Protein AF-A0A0G1WZU4-F1 (afdb_monomer_lite)

Structure (mmCIF, N/CA/C/O backbone):
data_AF-A0A0G1WZU4-F1
#
_entry.id   AF-A0A0G1WZU4-F1
#
loop_
_atom_site.group_PDB
_atom_site.id
_atom_site.type_symbol
_atom_site.label_atom_id
_atom_site.label_alt_id
_atom_site.label_comp_id
_atom_site.label_asym_id
_atom_site.label_entity_id
_atom_site.label_seq_id
_atom_site.pdbx_PDB_ins_code
_atom_site.Cartn_x
_atom_site.Cartn_y
_atom_site.Cartn_z
_atom_site.occupancy
_atom_site.B_iso_or_equiv
_atom_site.auth_seq_id
_atom_site.auth_comp_id
_atom_site.auth_asym_id
_atom_site.auth_atom_id
_atom_site.pdbx_PDB_model_num
ATOM 1 N N . MET A 1 1 ? -4.947 2.294 0.346 1.00 86.38 1 MET A N 1
ATOM 2 C CA . MET A 1 1 ? -4.012 1.571 -0.554 1.00 86.38 1 MET A CA 1
ATOM 3 C C . MET A 1 1 ? -4.482 0.132 -0.753 1.00 86.38 1 MET A C 1
ATOM 5 O O . MET A 1 1 ? -5.038 -0.427 0.179 1.00 86.38 1 MET A O 1
ATOM 9 N N . ILE A 1 2 ? -4.240 -0.474 -1.922 1.00 91.25 2 ILE A N 1
ATOM 10 C CA . ILE A 1 2 ? -4.386 -1.924 -2.149 1.00 91.25 2 ILE A CA 1
ATOM 11 C C . ILE A 1 2 ? -3.132 -2.430 -2.859 1.00 91.25 2 ILE A C 1
ATOM 13 O O . ILE A 1 2 ? -2.641 -1.753 -3.763 1.00 91.25 2 ILE A O 1
ATOM 17 N N . TYR A 1 3 ? -2.611 -3.581 -2.448 1.00 89.69 3 TYR A N 1
ATOM 18 C CA . TYR A 1 3 ? -1.462 -4.227 -3.079 1.00 89.69 3 TYR A CA 1
ATOM 19 C C . TYR A 1 3 ? -1.570 -5.748 -2.987 1.00 89.69 3 TYR A C 1
ATOM 21 O O . TYR A 1 3 ? -2.220 -6.274 -2.087 1.00 89.69 3 TYR A O 1
ATOM 29 N N . GLU A 1 4 ? -0.922 -6.453 -3.911 1.00 90.88 4 GLU A N 1
ATOM 30 C CA . GLU A 1 4 ? -0.799 -7.909 -3.848 1.00 90.88 4 GLU A CA 1
ATOM 31 C C . GLU A 1 4 ? 0.220 -8.287 -2.761 1.00 90.88 4 GLU A C 1
ATOM 33 O O . GLU A 1 4 ? 1.379 -7.853 -2.784 1.00 90.88 4 GLU A O 1
ATOM 38 N N . SER A 1 5 ? -0.230 -9.029 -1.753 1.00 87.50 5 SER A N 1
ATOM 39 C CA . SER A 1 5 ? 0.595 -9.479 -0.630 1.00 87.50 5 SER A CA 1
ATOM 40 C C . SER A 1 5 ? 1.131 -10.892 -0.842 1.00 87.50 5 SER A C 1
ATOM 42 O O . SER A 1 5 ? 2.239 -11.192 -0.396 1.00 87.50 5 SER A O 1
ATOM 44 N N . LYS A 1 6 ? 0.379 -11.737 -1.556 1.00 88.31 6 LYS A N 1
ATOM 45 C CA . LYS A 1 6 ? 0.769 -13.072 -2.038 1.00 88.31 6 LYS A CA 1
ATOM 46 C C . LYS A 1 6 ? 0.113 -13.312 -3.404 1.00 88.31 6 LYS A C 1
ATOM 48 O O . LYS A 1 6 ? -0.850 -12.614 -3.706 1.00 88.31 6 LYS A O 1
ATOM 53 N N . PRO A 1 7 ? 0.564 -14.291 -4.208 1.00 91.44 7 PRO A N 1
ATOM 54 C CA . PRO A 1 7 ? -0.072 -14.588 -5.489 1.00 91.44 7 PRO A CA 1
ATOM 55 C C . PRO A 1 7 ? -1.588 -14.770 -5.338 1.00 91.44 7 PRO A C 1
ATOM 57 O O . PRO A 1 7 ? -2.028 -15.633 -4.577 1.00 91.44 7 PRO A O 1
ATOM 60 N N . ARG A 1 8 ? -2.370 -13.949 -6.051 1.00 90.19 8 ARG A N 1
ATOM 61 C CA . ARG A 1 8 ? -3.848 -13.914 -5.999 1.00 90.19 8 ARG A CA 1
ATOM 62 C C . ARG A 1 8 ? -4.445 -13.530 -4.638 1.00 90.19 8 ARG A C 1
ATOM 64 O O . ARG A 1 8 ? -5.621 -13.786 -4.395 1.00 90.19 8 ARG A O 1
ATOM 71 N N . LEU A 1 9 ? -3.663 -12.911 -3.756 1.00 93.75 9 LEU A N 1
ATOM 72 C CA . LEU A 1 9 ? -4.126 -12.374 -2.480 1.00 93.75 9 LEU A CA 1
ATOM 73 C C . LEU A 1 9 ? -3.703 -10.914 -2.346 1.00 93.75 9 LEU A C 1
ATOM 75 O O . LEU A 1 9 ? -2.526 -10.558 -2.418 1.00 93.75 9 LEU A O 1
ATOM 79 N N . TYR A 1 10 ? -4.685 -10.069 -2.087 1.00 94.44 10 TYR A N 1
ATOM 80 C CA . TYR A 1 10 ? -4.532 -8.636 -1.963 1.00 94.44 10 TYR A CA 1
ATOM 81 C C . TYR A 1 10 ? -4.784 -8.200 -0.531 1.00 94.44 10 TYR A C 1
ATOM 83 O O . TYR A 1 10 ? -5.685 -8.693 0.146 1.00 94.44 10 TYR A O 1
ATOM 91 N N . THR A 1 11 ? -4.013 -7.213 -0.099 1.00 93.88 11 THR A N 1
ATOM 92 C CA . THR A 1 11 ? -4.202 -6.517 1.166 1.00 93.88 11 THR A CA 1
ATOM 93 C C . THR A 1 11 ? -4.585 -5.072 0.867 1.00 93.88 11 THR A C 1
ATOM 95 O O . THR A 1 11 ? -3.903 -4.362 0.125 1.00 93.88 11 THR A O 1
ATOM 98 N N . ALA A 1 12 ? -5.694 -4.632 1.449 1.00 93.31 12 ALA A N 1
ATOM 99 C CA . ALA A 1 12 ? -6.166 -3.263 1.444 1.00 93.31 12 ALA A CA 1
ATOM 100 C C . ALA A 1 12 ? -5.973 -2.637 2.817 1.00 93.31 12 ALA A C 1
ATOM 102 O O . ALA A 1 12 ? -6.269 -3.248 3.840 1.00 93.31 12 ALA A O 1
ATOM 103 N N . VAL A 1 13 ? -5.491 -1.402 2.812 1.00 91.44 13 VAL A N 1
ATOM 104 C CA . VAL A 1 13 ? -5.103 -0.659 4.006 1.00 91.44 13 VAL A CA 1
ATOM 105 C C . VAL A 1 13 ? -5.657 0.764 3.917 1.00 91.44 13 VAL A C 1
ATOM 107 O O . VAL A 1 13 ? -5.455 1.426 2.893 1.00 91.44 13 VAL A O 1
ATOM 110 N N . CYS A 1 14 ? -6.340 1.231 4.962 1.00 90.44 14 CYS A N 1
ATOM 111 C CA . CYS A 1 14 ? -6.698 2.636 5.184 1.00 90.44 14 CYS A CA 1
ATOM 112 C C . CYS A 1 14 ? -5.768 3.181 6.268 1.00 90.44 14 CYS A C 1
ATOM 114 O O . CYS A 1 14 ? -5.899 2.767 7.417 1.00 90.44 14 CYS A O 1
ATOM 116 N N . LEU A 1 15 ? -4.820 4.040 5.886 1.00 82.88 15 LEU A N 1
ATOM 117 C CA . LEU A 1 15 ? -3.721 4.471 6.757 1.00 82.88 15 LEU A CA 1
ATOM 118 C C . LEU A 1 15 ? -4.226 5.295 7.939 1.00 82.88 15 LEU A C 1
ATOM 120 O O . LEU A 1 15 ? -3.813 5.078 9.064 1.00 82.88 15 LEU A O 1
ATOM 124 N N . GLU A 1 16 ? -5.181 6.164 7.661 1.00 83.12 16 GLU A N 1
ATOM 125 C CA . GLU A 1 16 ? -5.739 7.162 8.561 1.00 83.12 16 GLU A CA 1
ATOM 126 C C . GLU A 1 16 ? -6.576 6.518 9.677 1.00 83.12 16 GLU A C 1
ATOM 128 O O . GLU A 1 16 ? -6.581 6.964 10.818 1.00 83.12 16 GLU A O 1
ATOM 133 N N . LEU A 1 17 ? -7.260 5.419 9.349 1.00 89.06 17 LEU A N 1
ATOM 134 C CA . LEU A 1 17 ? -8.190 4.738 10.252 1.00 89.06 17 LEU A CA 1
ATOM 135 C C . LEU A 1 17 ? -7.633 3.422 10.811 1.00 89.06 17 LEU A C 1
ATOM 137 O O . LEU A 1 17 ? -8.385 2.642 11.390 1.00 89.06 17 LEU A O 1
ATOM 141 N N . GLY A 1 18 ? -6.361 3.097 10.561 1.00 87.62 18 GLY A N 1
ATOM 142 C CA . GLY A 1 18 ? -5.782 1.829 11.016 1.00 87.62 18 GLY A CA 1
ATOM 143 C C . GLY A 1 18 ? -6.421 0.568 10.402 1.00 87.62 18 GLY A C 1
ATOM 144 O O . GLY A 1 18 ? -6.201 -0.542 10.889 1.00 87.62 18 GLY A O 1
ATOM 145 N N . LEU A 1 19 ? -7.239 0.691 9.347 1.00 91.25 19 LEU A N 1
ATOM 146 C CA . LEU A 1 19 ? -8.064 -0.417 8.851 1.00 91.25 19 LEU A CA 1
ATOM 147 C C . LEU A 1 19 ? -7.304 -1.290 7.860 1.00 91.25 19 LEU A C 1
ATOM 149 O O . LEU A 1 19 ? -6.709 -0.795 6.902 1.00 91.25 19 LEU A O 1
ATOM 153 N N . VAL A 1 20 ? -7.425 -2.609 8.022 1.00 92.00 20 VAL A N 1
ATOM 154 C CA . VAL A 1 20 ? -6.836 -3.594 7.109 1.00 92.00 20 VAL A CA 1
ATOM 155 C C . VAL A 1 20 ? -7.857 -4.653 6.716 1.00 92.00 20 VAL A C 1
ATOM 157 O O . VAL A 1 20 ? -8.611 -5.158 7.548 1.00 92.00 20 VAL A O 1
ATOM 160 N N . ARG A 1 21 ? -7.866 -5.021 5.434 1.00 93.56 21 ARG A N 1
ATOM 161 C CA . ARG A 1 21 ? -8.627 -6.157 4.906 1.00 93.56 21 ARG A CA 1
ATOM 162 C C . ARG A 1 21 ? -7.823 -6.922 3.874 1.00 93.56 21 ARG A C 1
ATOM 164 O O . ARG A 1 21 ? -7.029 -6.341 3.146 1.00 93.56 21 ARG A O 1
ATOM 171 N N . GLU A 1 22 ? -8.095 -8.213 3.773 1.00 94.00 22 GLU A N 1
ATOM 172 C CA . GLU A 1 22 ? -7.521 -9.083 2.751 1.00 94.00 22 GLU A CA 1
ATOM 173 C C . GLU A 1 22 ? -8.625 -9.672 1.872 1.00 94.00 22 GLU A C 1
ATOM 175 O O . GLU A 1 22 ? -9.787 -9.768 2.286 1.00 94.00 22 GLU A O 1
ATOM 180 N N . GLY A 1 23 ? -8.274 -10.020 0.639 1.00 94.50 23 GLY A N 1
ATOM 181 C CA . GLY A 1 23 ? -9.190 -10.625 -0.318 1.00 94.50 23 GLY A CA 1
ATOM 182 C C . GLY A 1 23 ? -8.486 -11.048 -1.599 1.00 94.50 23 GLY A C 1
ATOM 183 O O . GLY A 1 23 ? -7.371 -10.628 -1.876 1.00 94.50 23 GLY A O 1
ATOM 184 N N . ASP A 1 24 ? -9.150 -11.882 -2.377 1.00 96.12 24 ASP A N 1
ATOM 185 C CA . ASP A 1 24 ? -8.696 -12.418 -3.664 1.00 96.12 24 ASP A CA 1
ATOM 186 C C . ASP A 1 24 ? -9.048 -11.515 -4.858 1.00 96.12 24 ASP A C 1
ATOM 188 O O . ASP A 1 24 ? -8.391 -11.551 -5.895 1.00 96.12 24 ASP A O 1
ATOM 192 N N . ASP A 1 25 ? -10.064 -10.669 -4.698 1.00 95.25 25 ASP A N 1
ATOM 193 C CA . ASP A 1 25 ? -10.543 -9.732 -5.711 1.00 95.25 25 ASP A CA 1
ATOM 194 C C . ASP A 1 25 ? -10.232 -8.279 -5.295 1.00 95.25 25 ASP A C 1
ATOM 196 O O . ASP A 1 25 ? -10.862 -7.750 -4.368 1.00 95.25 25 ASP A O 1
ATOM 200 N N . PRO A 1 26 ? -9.294 -7.591 -5.973 1.00 93.38 26 PRO A N 1
ATOM 201 C CA . PRO A 1 26 ? -8.871 -6.247 -5.591 1.00 93.38 26 PRO A CA 1
ATOM 202 C C . PRO A 1 26 ? -9.969 -5.191 -5.794 1.00 93.38 26 PRO A C 1
ATOM 204 O O . PRO A 1 26 ? -9.996 -4.194 -5.066 1.00 93.38 26 PRO A O 1
ATOM 207 N N . LEU A 1 27 ? -10.898 -5.394 -6.737 1.00 94.00 27 LEU A N 1
ATOM 208 C CA . LEU A 1 27 ? -12.002 -4.463 -6.989 1.00 94.00 27 LEU A CA 1
ATOM 209 C C . LEU A 1 27 ? -13.048 -4.560 -5.878 1.00 94.00 27 LEU A C 1
ATOM 211 O O . LEU A 1 27 ? -13.438 -3.542 -5.297 1.00 94.00 27 LEU A O 1
ATOM 215 N N . LYS A 1 28 ? -13.442 -5.784 -5.508 1.00 95.81 28 LYS A N 1
ATOM 216 C CA . LYS A 1 28 ? -14.329 -6.002 -4.354 1.00 95.81 28 LYS A CA 1
ATOM 217 C C . LYS A 1 28 ? -13.674 -5.542 -3.062 1.00 95.81 28 LYS A C 1
ATOM 219 O O . LYS A 1 28 ? -14.339 -4.944 -2.215 1.00 95.81 28 LYS A O 1
ATOM 224 N N . LEU A 1 29 ? -12.376 -5.789 -2.906 1.00 95.06 29 LEU A N 1
ATOM 225 C CA . LEU A 1 29 ? -11.633 -5.382 -1.723 1.00 95.06 29 LEU A CA 1
ATOM 226 C C . LEU A 1 29 ? -11.607 -3.854 -1.568 1.00 95.06 29 LEU A C 1
ATOM 228 O O . LEU A 1 29 ? -11.762 -3.358 -0.451 1.00 95.06 29 LEU A O 1
ATOM 232 N N . ARG A 1 30 ? -11.524 -3.107 -2.679 1.00 94.06 30 ARG A N 1
ATOM 233 C CA . ARG A 1 30 ? -11.655 -1.643 -2.686 1.00 94.06 30 ARG A CA 1
ATOM 234 C C . ARG A 1 30 ? -13.006 -1.176 -2.164 1.00 94.06 30 ARG A C 1
ATOM 236 O O . ARG A 1 30 ? -13.053 -0.352 -1.256 1.00 94.06 30 ARG A O 1
ATOM 243 N N . ALA A 1 31 ? -14.096 -1.725 -2.693 1.00 94.69 31 ALA A N 1
ATOM 244 C CA . ALA A 1 31 ? -15.436 -1.371 -2.231 1.00 94.69 31 ALA A CA 1
ATOM 245 C C . ALA A 1 31 ? -15.623 -1.704 -0.739 1.00 94.69 31 ALA A C 1
ATOM 247 O O . ALA A 1 31 ? -16.174 -0.904 0.020 1.00 94.69 31 ALA A O 1
ATOM 248 N N . ARG A 1 32 ? -15.106 -2.857 -0.296 1.00 95.19 32 ARG A N 1
ATOM 249 C CA . ARG A 1 32 ? -15.183 -3.308 1.101 1.00 95.19 32 ARG A CA 1
ATOM 250 C C . ARG A 1 32 ? -14.427 -2.391 2.057 1.00 95.19 32 ARG A C 1
ATOM 252 O O . ARG A 1 32 ? -14.999 -2.011 3.075 1.00 95.19 32 ARG A O 1
ATOM 259 N N . ILE A 1 33 ? -13.176 -2.035 1.755 1.00 95.31 33 ILE A N 1
ATOM 260 C CA . ILE A 1 33 ? -12.383 -1.181 2.652 1.00 95.31 33 ILE A CA 1
ATOM 261 C C . ILE A 1 33 ? -12.962 0.237 2.720 1.00 95.31 33 ILE A C 1
ATOM 263 O O . ILE A 1 33 ? -13.065 0.787 3.811 1.00 95.31 33 ILE A O 1
ATOM 267 N N . SER A 1 34 ? -13.436 0.795 1.599 1.00 94.25 34 SER A N 1
ATOM 268 C CA . SER A 1 34 ? -14.101 2.105 1.583 1.00 94.25 34 SER A CA 1
ATOM 269 C C . SER A 1 34 ? -15.420 2.089 2.358 1.00 94.25 34 SER A C 1
ATOM 271 O O . SER A 1 34 ? -15.694 3.001 3.133 1.00 94.25 34 SER A O 1
ATOM 273 N N . GLY A 1 35 ? -16.224 1.034 2.201 1.00 95.50 35 GLY A N 1
ATOM 274 C CA . GLY A 1 35 ? -17.453 0.863 2.974 1.00 95.50 35 GLY A CA 1
ATOM 275 C C . GLY A 1 35 ? -17.191 0.704 4.473 1.00 95.50 35 GLY A C 1
ATOM 276 O O . GLY A 1 35 ? -17.943 1.243 5.282 1.00 95.50 35 GLY A O 1
ATOM 277 N N . LEU A 1 36 ? -16.118 0.002 4.847 1.00 94.69 36 LEU A N 1
ATOM 278 C CA . LEU A 1 36 ? -15.700 -0.144 6.240 1.00 94.69 36 LEU A CA 1
ATOM 279 C C . LEU A 1 36 ? -15.236 1.190 6.832 1.00 94.69 36 LEU A C 1
ATOM 281 O O . LEU A 1 36 ? -15.691 1.542 7.912 1.00 94.69 36 LEU A O 1
ATOM 285 N N . ALA A 1 37 ? -14.399 1.938 6.110 1.00 94.38 37 ALA A N 1
ATOM 286 C CA . ALA A 1 37 ? -13.943 3.267 6.514 1.00 94.38 37 ALA A CA 1
ATOM 287 C C . ALA A 1 37 ? -15.122 4.218 6.757 1.00 94.38 37 ALA A C 1
ATOM 289 O O . ALA A 1 37 ? -15.195 4.858 7.802 1.00 94.38 37 ALA A O 1
ATOM 290 N N . ARG A 1 38 ? -16.098 4.238 5.839 1.00 95.50 38 ARG A N 1
ATOM 291 C CA . ARG A 1 38 ? -17.318 5.037 5.999 1.00 95.50 38 ARG A CA 1
ATOM 292 C C . ARG A 1 38 ? -18.101 4.650 7.254 1.00 95.50 38 ARG A C 1
ATOM 294 O O . ARG A 1 38 ? -18.420 5.517 8.053 1.00 95.50 38 ARG A O 1
ATOM 301 N N . LYS A 1 39 ? -18.379 3.357 7.449 1.00 95.31 39 LYS A N 1
ATOM 302 C CA . LYS A 1 39 ? -19.112 2.874 8.634 1.00 95.31 39 LYS A CA 1
ATOM 303 C C . LYS A 1 39 ? -18.368 3.163 9.937 1.00 95.31 39 LYS A C 1
ATOM 305 O O . LYS A 1 39 ? -18.999 3.455 10.947 1.00 95.31 39 LYS A O 1
ATOM 310 N N . TYR A 1 40 ? -17.042 3.063 9.915 1.00 94.12 40 TYR A N 1
ATOM 311 C CA . TYR A 1 40 ? -16.197 3.388 11.056 1.00 94.12 40 TYR A CA 1
ATOM 312 C C . TYR A 1 40 ? -16.343 4.866 11.430 1.00 94.12 40 TYR A C 1
ATOM 314 O O . TYR A 1 40 ? -16.695 5.170 12.565 1.00 94.12 40 TYR A O 1
ATOM 322 N N . LEU A 1 41 ? -16.178 5.768 10.456 1.00 93.38 41 LEU A N 1
ATOM 323 C CA . LEU A 1 41 ? -16.370 7.211 10.630 1.00 93.38 41 LEU A CA 1
ATOM 324 C C . LEU A 1 41 ? -17.774 7.548 11.143 1.00 93.38 41 LEU A C 1
ATOM 326 O O . LEU A 1 41 ? -17.914 8.256 12.137 1.00 93.38 41 LEU A O 1
ATOM 330 N N . GLU A 1 42 ? -18.810 6.992 10.508 1.00 94.62 42 GLU A N 1
ATOM 331 C CA . GLU A 1 42 ? -20.204 7.160 10.934 1.00 94.62 42 GLU A CA 1
ATOM 332 C C . GLU A 1 42 ? -20.395 6.724 12.396 1.00 94.62 42 GLU A C 1
ATOM 334 O O . GLU A 1 42 ? -21.087 7.401 13.151 1.00 94.62 42 GLU A O 1
ATOM 339 N N . SER A 1 43 ? -19.759 5.629 12.821 1.00 94.75 43 SER A N 1
ATOM 340 C CA . SER A 1 43 ? -19.835 5.135 14.199 1.00 94.75 43 SER A CA 1
ATOM 341 C C . SER A 1 43 ? -19.102 6.032 15.194 1.00 94.75 43 SER A C 1
ATOM 343 O O . SER A 1 43 ? -19.623 6.260 16.284 1.00 94.75 43 SER A O 1
ATOM 345 N N . VAL A 1 44 ? -17.916 6.536 14.849 1.00 93.75 44 VAL A N 1
ATOM 346 C CA . VAL A 1 44 ? -17.160 7.466 15.706 1.00 93.75 44 VAL A CA 1
ATOM 347 C C . VAL A 1 44 ? -17.970 8.738 15.939 1.00 93.75 44 VAL A C 1
ATOM 349 O O . VAL A 1 44 ? -18.207 9.105 17.087 1.00 93.75 44 VAL A O 1
ATOM 352 N N . ILE A 1 45 ? -18.492 9.334 14.863 1.00 93.44 45 ILE A N 1
ATOM 353 C CA . ILE A 1 45 ? -19.293 10.563 14.920 1.00 93.44 45 ILE A CA 1
ATOM 354 C C . ILE A 1 45 ? -20.598 10.328 15.689 1.00 93.44 45 ILE A C 1
ATOM 356 O O . ILE A 1 45 ? -20.919 11.068 16.614 1.00 93.44 45 ILE A O 1
ATOM 360 N N . LYS A 1 46 ? -21.356 9.278 15.340 1.00 96.50 46 LYS A N 1
ATOM 361 C CA . LYS A 1 46 ? -22.674 9.003 15.938 1.00 96.50 46 LYS A CA 1
ATOM 362 C C . LYS A 1 46 ? -22.603 8.771 17.446 1.00 96.50 46 LYS A C 1
ATOM 364 O O . LYS A 1 46 ? -23.535 9.133 18.155 1.00 96.50 46 LYS A O 1
ATOM 369 N N . ASN A 1 47 ? -21.535 8.137 17.920 1.00 95.94 47 ASN A N 1
ATOM 370 C CA . ASN A 1 47 ? -21.365 7.825 19.336 1.00 95.94 47 ASN A CA 1
ATOM 371 C C . ASN A 1 47 ? -20.525 8.875 20.080 1.00 95.94 47 ASN A C 1
ATOM 373 O O . ASN A 1 47 ? -20.213 8.655 21.247 1.00 95.94 47 ASN A O 1
ATOM 377 N N . ASN A 1 48 ? -20.169 9.991 19.428 1.00 94.06 48 ASN A N 1
ATOM 378 C CA . ASN A 1 48 ? -19.329 11.050 19.991 1.00 94.06 48 ASN A CA 1
ATOM 379 C C . ASN A 1 48 ? -18.042 10.494 20.633 1.00 94.06 48 ASN A C 1
ATOM 381 O O . ASN A 1 48 ? -17.714 10.805 21.779 1.00 94.06 48 ASN A O 1
ATOM 385 N N . LEU A 1 49 ? -17.373 9.585 19.915 1.00 93.50 49 LEU A N 1
ATOM 386 C CA . LEU A 1 49 ? -16.130 8.973 20.379 1.00 93.50 49 LEU A CA 1
ATOM 387 C C . LEU A 1 49 ? -14.944 9.919 20.160 1.00 93.50 49 LEU A C 1
ATOM 389 O O . LEU A 1 49 ? -15.011 10.842 19.357 1.00 93.50 49 LEU A O 1
ATOM 393 N N . ASP 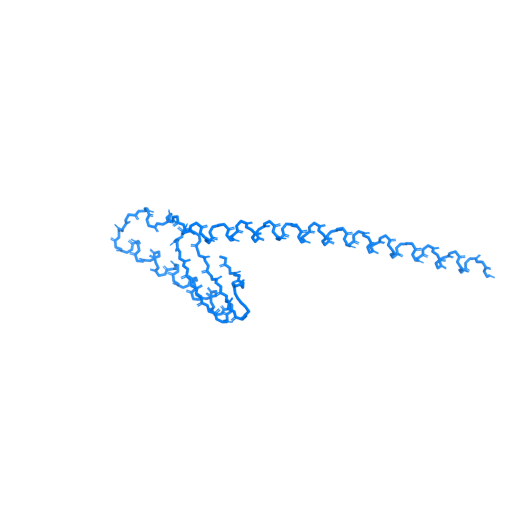A 1 50 ? -13.851 9.646 20.867 1.00 90.75 50 ASP A N 1
ATOM 394 C CA . ASP A 1 50 ? -12.620 10.439 20.825 1.00 90.75 50 ASP A CA 1
ATOM 395 C C . ASP A 1 50 ? -12.009 10.503 19.407 1.00 90.75 50 ASP A C 1
ATOM 397 O O . ASP A 1 50 ? -11.858 9.481 18.727 1.00 90.75 50 ASP A O 1
ATOM 401 N N . ASP A 1 51 ? -11.588 11.703 18.999 1.00 85.81 51 ASP A N 1
ATOM 402 C CA . ASP A 1 51 ? -10.925 11.996 17.722 1.00 85.81 51 ASP A CA 1
ATOM 403 C C . ASP A 1 51 ? -9.633 11.194 17.501 1.00 85.81 51 ASP A C 1
ATOM 405 O O . ASP A 1 51 ? -9.208 10.991 16.360 1.00 85.81 51 ASP A O 1
ATOM 409 N N . ARG A 1 52 ? -9.011 10.668 18.564 1.00 87.38 52 ARG A N 1
ATOM 410 C CA . ARG A 1 52 ? -7.875 9.732 18.471 1.00 87.38 52 ARG A CA 1
ATOM 411 C C . ARG A 1 52 ? -8.195 8.491 17.636 1.00 87.38 52 ARG A C 1
ATOM 413 O O . ARG A 1 52 ? -7.288 7.867 17.094 1.00 87.38 52 ARG A O 1
ATOM 420 N N . LEU A 1 53 ? -9.471 8.128 17.500 1.00 86.75 53 LEU A N 1
ATOM 421 C CA . LEU A 1 53 ? -9.913 7.027 16.642 1.00 86.75 53 LEU A CA 1
ATOM 422 C C . LEU A 1 53 ? -9.840 7.357 15.141 1.00 86.75 53 LEU A C 1
ATOM 424 O O . LEU A 1 53 ? -9.873 6.446 14.318 1.00 86.75 53 LEU A O 1
ATOM 428 N N . LEU A 1 54 ? -9.727 8.632 14.767 1.00 83.75 54 LEU A N 1
ATOM 429 C CA . LEU A 1 54 ? -9.669 9.082 13.371 1.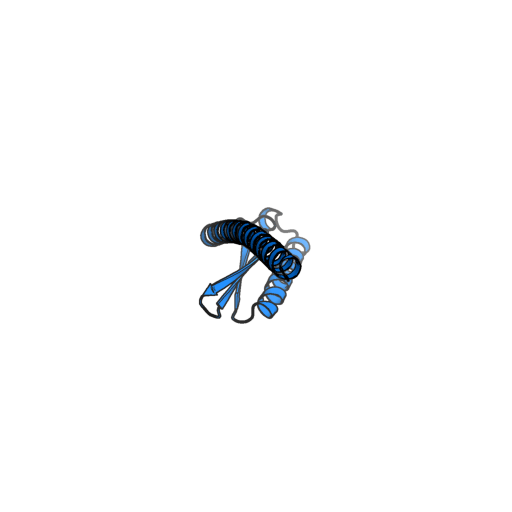00 83.75 54 LEU A CA 1
ATOM 430 C C . LEU A 1 54 ? -8.246 9.179 12.811 1.00 83.75 54 LEU A C 1
ATOM 432 O O . LEU A 1 54 ? -8.089 9.353 11.606 1.00 83.75 54 LEU A O 1
ATOM 436 N N . ASN A 1 55 ? -7.238 9.077 13.679 1.00 81.94 55 ASN A N 1
ATOM 437 C CA . ASN A 1 55 ? -5.818 9.185 13.348 1.00 81.94 55 ASN A CA 1
ATOM 438 C C . ASN A 1 55 ? -5.051 8.015 13.969 1.00 81.94 55 ASN A C 1
ATOM 440 O O . ASN A 1 55 ? -4.111 8.206 14.739 1.00 81.94 55 ASN A O 1
ATOM 444 N N . GLN A 1 56 ? -5.518 6.795 13.711 1.00 83.38 56 GLN A N 1
ATOM 445 C CA . GLN A 1 56 ? -4.884 5.615 14.284 1.00 83.38 56 GLN A CA 1
ATOM 446 C C . GLN A 1 56 ? -3.619 5.260 13.515 1.00 83.38 56 GLN A C 1
ATOM 448 O O . GLN A 1 56 ? -3.660 5.059 12.300 1.00 83.38 56 GLN A O 1
ATOM 453 N N . ASP A 1 57 ? -2.522 5.088 14.249 1.00 79.69 57 ASP A N 1
ATOM 454 C CA . ASP A 1 57 ? -1.305 4.529 13.682 1.00 79.69 57 ASP A CA 1
ATOM 455 C C . ASP A 1 57 ? -1.553 3.099 13.217 1.00 79.69 57 ASP A C 1
ATOM 457 O O . ASP A 1 57 ? -2.106 2.246 13.923 1.00 79.69 57 ASP A O 1
ATOM 461 N N . LEU A 1 58 ? -1.108 2.819 11.998 1.00 77.38 58 LEU A N 1
ATOM 462 C CA . LEU A 1 58 ? -1.197 1.483 11.455 1.00 77.38 58 LEU A CA 1
ATOM 463 C C . LEU A 1 58 ? -0.046 0.622 11.986 1.00 77.38 58 LEU A C 1
ATOM 465 O O . LEU A 1 58 ? 1.067 1.117 12.156 1.00 77.38 58 LEU A O 1
ATOM 469 N N . PRO A 1 59 ? -0.248 -0.693 12.189 1.00 82.19 59 PRO A N 1
ATOM 470 C CA . PRO A 1 59 ? 0.849 -1.559 12.595 1.00 82.19 59 PRO A CA 1
ATOM 471 C C . PRO A 1 59 ? 2.053 -1.429 11.649 1.00 82.19 59 PRO A C 1
ATOM 473 O O . PRO A 1 59 ? 1.897 -1.558 10.430 1.00 82.19 59 PRO A O 1
ATOM 476 N N . ALA A 1 60 ? 3.253 -1.265 12.220 1.00 85.12 60 ALA A N 1
ATOM 477 C CA . ALA A 1 60 ? 4.498 -0.929 11.512 1.00 85.12 60 ALA A CA 1
ATOM 478 C C . ALA A 1 60 ? 4.783 -1.783 10.261 1.00 85.12 60 ALA A C 1
ATOM 480 O O . ALA A 1 60 ? 5.368 -1.319 9.283 1.00 85.12 60 ALA A O 1
ATOM 481 N N . LYS A 1 61 ? 4.334 -3.047 10.250 1.00 86.81 61 LYS A N 1
ATOM 482 C CA . LYS A 1 61 ? 4.486 -3.950 9.098 1.00 86.81 61 LYS A CA 1
ATOM 483 C C . LYS A 1 61 ? 3.818 -3.426 7.818 1.00 86.81 61 LYS A C 1
ATOM 485 O O . LYS A 1 61 ? 4.348 -3.624 6.728 1.00 86.81 61 LYS A O 1
ATOM 490 N N . TYR A 1 62 ? 2.662 -2.778 7.934 1.00 85.44 62 TYR A N 1
ATOM 491 C CA . TYR A 1 62 ? 1.905 -2.272 6.788 1.00 85.44 62 TYR A CA 1
ATOM 492 C C . TYR A 1 62 ? 2.394 -0.894 6.351 1.00 85.44 62 TYR A C 1
ATOM 494 O O . TYR A 1 62 ? 2.418 -0.610 5.156 1.00 85.44 62 TYR A O 1
ATOM 502 N N . GLU A 1 63 ? 2.833 -0.073 7.303 1.00 82.56 63 GLU A N 1
ATOM 503 C CA . GLU A 1 63 ? 3.471 1.211 7.026 1.00 82.56 63 GLU A CA 1
ATOM 504 C C . GLU A 1 63 ? 4.784 1.014 6.261 1.00 82.56 63 GLU A C 1
ATOM 506 O O . GLU A 1 63 ? 4.963 1.561 5.172 1.00 82.56 63 GLU A O 1
ATOM 511 N N . LYS A 1 64 ? 5.659 0.124 6.746 1.00 87.31 64 LYS A N 1
ATOM 512 C CA . LYS A 1 64 ? 6.892 -0.240 6.037 1.00 87.31 64 LYS A CA 1
ATOM 513 C C . LYS A 1 64 ? 6.596 -0.728 4.620 1.00 87.31 64 LYS A C 1
ATOM 515 O O . LYS A 1 64 ? 7.228 -0.292 3.660 1.00 87.31 64 LYS A O 1
ATOM 520 N N . ARG A 1 65 ? 5.575 -1.579 4.467 1.00 87.44 65 ARG A N 1
ATOM 521 C CA . ARG A 1 65 ? 5.154 -2.076 3.153 1.00 87.44 65 ARG A CA 1
ATOM 522 C C . ARG A 1 65 ? 4.644 -0.958 2.240 1.00 87.44 65 ARG A C 1
ATOM 524 O O . ARG A 1 65 ? 4.931 -0.993 1.046 1.00 87.44 65 ARG A O 1
ATOM 531 N N . TYR A 1 66 ? 3.912 0.019 2.774 1.00 83.19 66 TYR A N 1
ATOM 532 C CA . TYR A 1 66 ? 3.486 1.203 2.026 1.00 83.19 66 TYR A CA 1
ATOM 533 C C . TYR A 1 66 ? 4.695 1.983 1.497 1.00 83.19 66 TYR A C 1
ATOM 535 O O . TYR A 1 66 ? 4.765 2.253 0.296 1.00 83.19 66 TYR A O 1
ATOM 543 N N . VAL A 1 67 ? 5.669 2.278 2.361 1.00 86.56 67 VAL A N 1
ATOM 544 C CA . VAL A 1 67 ? 6.895 2.997 1.984 1.00 86.56 67 VAL A CA 1
ATOM 545 C C . VAL A 1 67 ? 7.668 2.239 0.900 1.00 86.56 67 VAL A C 1
ATOM 547 O O . VAL A 1 67 ? 8.010 2.821 -0.132 1.00 86.56 67 VAL A O 1
ATOM 550 N N . ASP A 1 68 ? 7.865 0.929 1.068 1.00 89.75 68 ASP A N 1
ATOM 551 C CA . ASP A 1 68 ? 8.558 0.085 0.088 1.00 89.75 68 ASP A CA 1
ATOM 552 C C . ASP A 1 68 ? 7.880 0.125 -1.290 1.00 89.75 68 ASP A C 1
ATOM 554 O O . ASP A 1 68 ? 8.547 0.256 -2.322 1.00 89.75 68 ASP A O 1
ATOM 558 N N . LEU A 1 69 ? 6.545 0.056 -1.318 1.00 87.75 69 LEU A N 1
ATOM 559 C CA . LEU A 1 69 ? 5.765 0.128 -2.554 1.00 87.75 69 LEU A CA 1
ATOM 560 C C . LEU A 1 69 ? 5.885 1.496 -3.232 1.00 87.75 69 LEU A C 1
ATOM 562 O O . LEU A 1 69 ? 5.976 1.559 -4.459 1.00 87.75 69 LEU A O 1
ATOM 566 N N . GLN A 1 70 ? 5.922 2.590 -2.468 1.00 85.81 70 GLN A N 1
ATOM 567 C CA . GLN A 1 70 ? 6.130 3.927 -3.031 1.00 85.81 70 GLN A CA 1
ATOM 568 C C . GLN A 1 70 ? 7.532 4.073 -3.635 1.00 85.81 70 GLN A C 1
ATOM 570 O O . GLN A 1 70 ? 7.681 4.572 -4.754 1.00 85.81 70 GLN A O 1
ATOM 575 N N . LEU A 1 71 ? 8.561 3.556 -2.957 1.00 91.69 71 LEU A N 1
ATOM 576 C CA . LEU A 1 71 ? 9.931 3.539 -3.478 1.00 91.69 71 LEU A CA 1
ATOM 577 C C . LEU A 1 71 ? 10.060 2.684 -4.745 1.00 91.69 71 LEU A C 1
ATOM 579 O O . LEU A 1 71 ? 10.795 3.041 -5.668 1.00 91.69 71 LEU A O 1
ATOM 583 N N . GLN A 1 72 ? 9.358 1.552 -4.819 1.00 90.62 72 GLN A N 1
ATOM 584 C CA . GLN A 1 72 ? 9.304 0.729 -6.031 1.00 90.62 72 GLN A CA 1
ATOM 585 C C . GLN A 1 72 ? 8.619 1.460 -7.187 1.00 90.62 72 GLN A C 1
ATOM 587 O O . GLN A 1 72 ? 9.170 1.502 -8.284 1.00 90.62 72 GLN A O 1
ATOM 592 N N . LYS A 1 73 ? 7.466 2.096 -6.948 1.00 88.06 73 LYS A N 1
ATOM 593 C CA . LYS A 1 73 ? 6.770 2.893 -7.971 1.00 88.06 73 LYS A CA 1
ATOM 594 C C . LYS A 1 73 ? 7.653 4.003 -8.528 1.00 88.06 73 LYS A C 1
ATOM 596 O O . LYS A 1 73 ? 7.721 4.163 -9.744 1.00 88.06 73 LYS A O 1
ATOM 601 N N . LYS A 1 74 ? 8.366 4.721 -7.655 1.00 92.25 74 LYS A N 1
ATOM 602 C CA . LYS A 1 74 ? 9.299 5.776 -8.063 1.00 92.25 74 LYS A CA 1
ATOM 603 C C . LYS A 1 74 ? 10.417 5.227 -8.954 1.00 92.25 74 LYS A C 1
ATOM 605 O O . LYS A 1 74 ? 10.631 5.748 -10.044 1.00 92.25 74 LYS A O 1
ATOM 610 N N . ARG A 1 75 ? 11.063 4.130 -8.543 1.00 93.06 75 ARG A N 1
ATOM 611 C CA . ARG A 1 75 ? 12.111 3.466 -9.340 1.00 93.06 75 ARG A CA 1
ATOM 612 C C . ARG A 1 75 ? 11.596 2.975 -10.692 1.00 93.06 75 ARG A C 1
ATOM 614 O O . ARG A 1 75 ? 12.243 3.198 -11.711 1.00 93.06 75 ARG A O 1
ATOM 621 N N . ASN A 1 76 ? 10.421 2.349 -10.720 1.00 92.19 76 ASN A N 1
ATOM 622 C CA . ASN A 1 76 ? 9.807 1.873 -11.960 1.00 92.19 76 ASN A CA 1
ATOM 623 C C . ASN A 1 76 ? 9.505 3.032 -12.913 1.00 92.19 76 ASN A C 1
ATOM 625 O O . ASN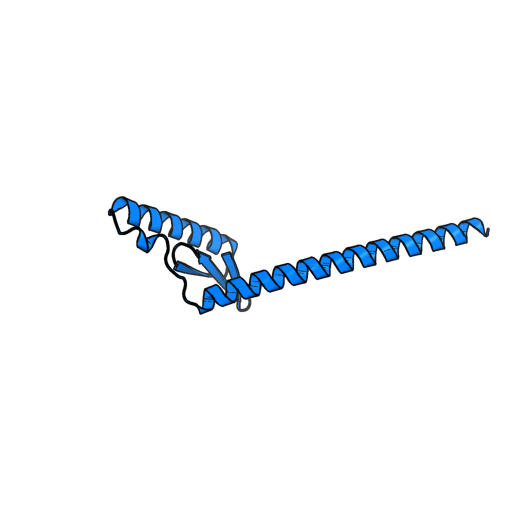 A 1 76 ? 9.775 2.927 -14.105 1.00 92.19 76 ASN A O 1
ATOM 629 N N . TYR A 1 77 ? 9.008 4.152 -12.388 1.00 93.44 77 TYR A N 1
ATOM 630 C CA . TYR A 1 77 ? 8.758 5.359 -13.169 1.00 93.44 77 TYR A CA 1
ATOM 631 C C . TYR A 1 77 ? 10.045 5.968 -13.746 1.00 93.44 77 TYR A C 1
ATOM 633 O O . TYR A 1 77 ? 10.092 6.319 -14.925 1.00 93.44 77 TYR A O 1
ATOM 641 N N . GLU A 1 78 ? 11.113 6.054 -12.951 1.00 95.38 78 GLU A N 1
ATOM 642 C CA . GLU A 1 78 ? 12.423 6.530 -13.417 1.00 95.38 78 GLU A CA 1
ATOM 643 C C . GLU A 1 78 ? 13.011 5.618 -14.501 1.00 95.38 78 GLU A C 1
ATOM 645 O O . GLU A 1 78 ? 13.515 6.101 -15.516 1.00 95.38 78 GLU A O 1
ATOM 650 N N . ASN A 1 79 ? 12.903 4.301 -14.327 1.00 94.88 79 ASN A N 1
ATOM 651 C CA . ASN A 1 79 ? 13.334 3.334 -15.332 1.00 94.88 79 ASN A CA 1
ATOM 652 C C . ASN A 1 79 ? 12.502 3.441 -16.614 1.00 94.88 79 ASN A C 1
ATOM 654 O O . ASN A 1 79 ? 13.072 3.449 -17.701 1.00 94.88 79 ASN A O 1
ATOM 658 N N . MET A 1 80 ? 11.179 3.586 -16.504 1.00 94.44 80 MET A N 1
ATOM 659 C CA . MET A 1 80 ? 10.291 3.789 -17.652 1.00 94.44 80 MET A CA 1
ATOM 660 C C . MET A 1 80 ? 10.696 5.031 -18.455 1.00 94.44 80 MET A C 1
ATOM 662 O O . MET A 1 80 ? 10.809 4.954 -19.674 1.00 94.44 80 MET A O 1
ATOM 666 N N . LYS A 1 81 ? 11.009 6.148 -17.784 1.00 96.31 81 LYS A N 1
ATOM 667 C CA . LYS A 1 81 ? 11.526 7.359 -18.446 1.00 96.31 81 LYS A CA 1
ATOM 668 C C . LYS A 1 81 ? 12.835 7.118 -19.193 1.00 96.31 81 LYS A C 1
ATOM 670 O O . LYS A 1 81 ? 13.002 7.611 -20.305 1.00 96.31 81 LYS A O 1
ATOM 675 N N . LYS A 1 82 ? 13.770 6.374 -18.594 1.00 95.06 82 LYS A N 1
ATOM 676 C CA . LYS A 1 82 ? 15.041 6.025 -19.251 1.00 95.06 82 LYS A CA 1
ATOM 677 C C . LYS A 1 82 ? 14.800 5.201 -20.513 1.00 95.06 82 LYS A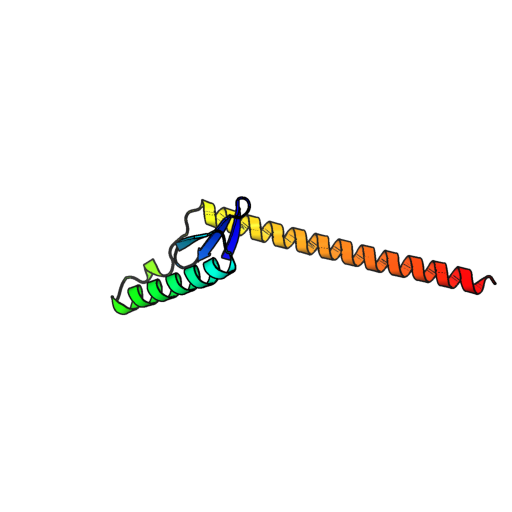 C 1
ATOM 679 O O . LYS A 1 82 ? 15.373 5.515 -21.551 1.00 95.06 82 LYS A O 1
ATOM 684 N N . TRP A 1 83 ? 13.930 4.196 -20.430 1.00 93.25 83 TRP A N 1
ATOM 685 C CA . TRP A 1 83 ? 13.562 3.360 -21.572 1.00 93.25 83 TRP A CA 1
ATOM 686 C C . TRP A 1 83 ? 12.870 4.150 -22.674 1.00 93.25 83 TRP A C 1
ATOM 688 O O . TRP A 1 83 ? 13.219 3.980 -23.836 1.00 93.25 83 TRP A O 1
ATOM 698 N N . GLN A 1 84 ? 11.958 5.053 -22.317 1.00 94.50 84 GLN A N 1
ATOM 699 C CA . GLN A 1 84 ? 11.295 5.922 -23.281 1.00 94.50 84 GLN A CA 1
ATOM 700 C C . GLN A 1 84 ? 12.309 6.788 -24.039 1.00 94.50 84 GLN A C 1
ATOM 702 O O . GLN A 1 84 ? 12.314 6.792 -25.265 1.00 94.50 84 GLN A O 1
ATOM 707 N N . LYS A 1 85 ? 13.241 7.432 -23.326 1.00 94.69 85 LYS A N 1
ATOM 708 C CA . LYS A 1 85 ? 14.298 8.236 -23.955 1.00 94.69 85 LYS A CA 1
ATOM 709 C C . LYS A 1 85 ? 15.214 7.397 -24.852 1.00 94.69 85 LYS A C 1
ATOM 711 O O . LYS A 1 85 ? 15.583 7.832 -25.941 1.00 94.69 85 LYS A O 1
ATOM 716 N N . ALA A 1 86 ? 15.600 6.202 -24.404 1.00 94.25 86 ALA A N 1
ATOM 717 C CA . ALA A 1 86 ? 16.424 5.294 -25.201 1.00 94.25 86 ALA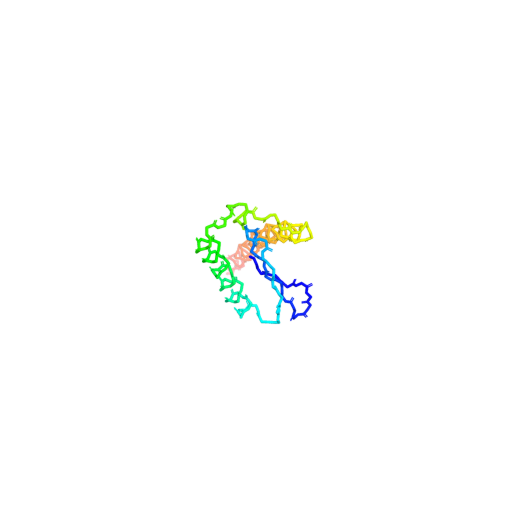 A CA 1
ATOM 718 C C . ALA A 1 86 ? 15.694 4.852 -26.478 1.00 94.25 86 ALA A C 1
ATOM 720 O O . ALA A 1 86 ? 16.288 4.826 -27.551 1.00 94.25 86 ALA A O 1
ATOM 721 N N . PHE A 1 87 ? 14.398 4.563 -26.371 1.00 95.12 87 PHE A N 1
ATOM 722 C CA . PHE A 1 87 ? 13.554 4.191 -27.498 1.00 95.12 87 PHE A CA 1
ATOM 723 C C . PHE A 1 87 ? 13.395 5.334 -28.510 1.00 95.12 87 PHE A C 1
ATOM 725 O O . PHE A 1 87 ? 13.604 5.123 -29.700 1.00 95.12 87 PHE A O 1
ATOM 732 N N . GLU A 1 88 ? 13.116 6.554 -28.045 1.00 93.62 88 GLU A N 1
ATOM 733 C CA . GLU A 1 88 ? 13.062 7.758 -28.890 1.00 93.62 88 GLU A CA 1
ATOM 734 C C . GLU A 1 88 ? 14.395 7.995 -29.620 1.00 93.62 88 GLU A C 1
ATOM 736 O O . GLU A 1 88 ? 14.411 8.276 -30.817 1.00 93.62 88 GLU A O 1
ATOM 741 N N . THR A 1 89 ? 15.520 7.804 -28.922 1.00 93.81 89 THR A N 1
ATOM 742 C CA . THR A 1 89 ? 16.863 7.926 -29.514 1.00 93.81 89 THR A CA 1
ATOM 743 C C . THR A 1 89 ? 17.088 6.879 -30.609 1.00 93.81 89 THR A C 1
ATOM 745 O O . THR A 1 89 ? 17.558 7.212 -31.694 1.00 93.81 89 THR A O 1
ATOM 748 N N . LEU A 1 90 ? 16.706 5.623 -30.359 1.00 93.75 90 LEU A N 1
ATOM 749 C CA . LEU A 1 90 ? 16.821 4.533 -31.333 1.00 93.75 90 LEU A CA 1
ATOM 750 C C . LEU A 1 90 ? 15.972 4.773 -32.587 1.00 93.75 90 LEU A C 1
ATOM 752 O O . LEU A 1 90 ? 16.438 4.503 -33.694 1.00 93.75 90 LEU A O 1
ATOM 756 N N . ILE A 1 91 ? 14.744 5.281 -32.427 1.00 93.00 91 ILE A N 1
ATOM 757 C CA . ILE A 1 91 ? 13.881 5.649 -33.560 1.00 93.00 91 ILE A CA 1
ATOM 758 C C . ILE A 1 91 ? 14.563 6.727 -34.401 1.00 93.00 91 ILE A C 1
ATOM 760 O O . ILE A 1 91 ? 14.715 6.549 -35.610 1.00 93.00 91 ILE A O 1
ATOM 764 N N . TRP A 1 92 ? 15.036 7.798 -33.760 1.00 89.75 92 TRP A N 1
ATOM 765 C CA . TRP A 1 92 ? 15.719 8.886 -34.453 1.00 89.75 92 TRP A CA 1
ATOM 766 C C . TRP A 1 92 ? 16.955 8.390 -35.222 1.00 89.75 92 TRP A C 1
ATOM 768 O O . TRP A 1 92 ? 17.127 8.709 -36.398 1.00 89.75 92 TRP A O 1
ATOM 778 N N . GLU A 1 93 ? 17.788 7.542 -34.611 1.00 90.56 93 GLU A N 1
ATOM 779 C CA . GLU A 1 93 ? 18.955 6.957 -35.282 1.00 90.56 93 GLU A CA 1
ATOM 780 C C . GLU A 1 93 ? 18.575 6.104 -36.505 1.00 90.56 93 GLU A C 1
ATOM 782 O O . GLU A 1 93 ? 19.261 6.156 -37.533 1.00 90.56 93 GLU A O 1
ATOM 787 N N . GLN A 1 94 ? 17.491 5.323 -36.427 1.00 89.25 94 GLN A N 1
ATOM 788 C CA . GLN A 1 94 ? 17.010 4.536 -37.565 1.00 89.25 94 GLN A CA 1
ATOM 789 C C . GLN A 1 94 ? 16.496 5.409 -38.712 1.00 89.25 94 GLN A C 1
ATOM 791 O O . GLN A 1 94 ? 16.798 5.126 -39.875 1.00 89.25 94 GLN A O 1
ATOM 796 N N . GLU A 1 95 ? 15.754 6.473 -38.408 1.00 87.12 95 GLU A N 1
ATOM 797 C CA . GLU A 1 95 ? 15.251 7.414 -39.412 1.00 87.12 95 GLU A CA 1
ATOM 798 C C . GLU A 1 95 ? 16.397 8.116 -40.147 1.00 87.12 95 GLU A C 1
ATOM 800 O O . GLU A 1 95 ? 1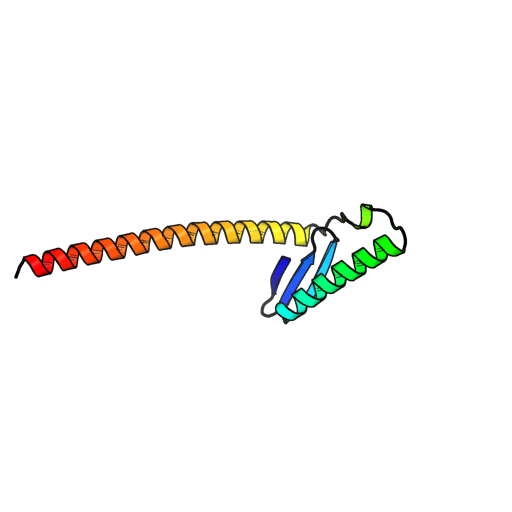6.400 8.171 -41.379 1.00 87.12 95 GLU A O 1
ATOM 805 N N . GLN A 1 96 ? 17.429 8.555 -39.419 1.00 84.81 96 GLN A N 1
ATOM 806 C CA . GLN A 1 96 ? 18.626 9.158 -40.014 1.00 84.81 96 GLN A CA 1
ATOM 807 C C . GLN A 1 96 ? 19.364 8.188 -40.948 1.00 84.81 96 GLN A C 1
ATOM 809 O O . GLN A 1 96 ? 19.815 8.574 -42.030 1.00 84.81 96 GLN A O 1
ATOM 814 N N . ARG A 1 97 ? 19.472 6.908 -40.564 1.00 80.38 97 ARG A N 1
ATOM 815 C CA . ARG A 1 97 ? 20.088 5.874 -41.414 1.00 80.38 97 ARG A CA 1
ATOM 816 C C . ARG A 1 97 ? 19.268 5.603 -42.676 1.00 80.38 97 ARG A C 1
ATOM 818 O O . ARG A 1 97 ? 19.854 5.511 -43.753 1.00 80.38 97 ARG A O 1
ATOM 825 N N . ARG A 1 98 ? 17.935 5.520 -42.575 1.00 75.69 98 ARG A N 1
ATOM 826 C CA . ARG A 1 98 ? 17.044 5.351 -43.741 1.00 75.69 98 ARG A CA 1
ATOM 827 C C . ARG A 1 98 ? 17.105 6.543 -44.694 1.00 75.69 98 ARG A C 1
ATOM 829 O O . ARG A 1 98 ? 17.175 6.331 -45.900 1.00 75.69 98 ARG A O 1
ATOM 836 N N . GLY A 1 99 ? 17.125 7.768 -44.168 1.00 73.56 99 GLY A N 1
ATOM 837 C CA . GLY A 1 99 ? 17.252 8.985 -44.974 1.00 73.56 99 GLY A CA 1
ATOM 838 C C . GLY A 1 99 ? 18.548 9.019 -45.788 1.00 73.56 99 GLY A C 1
ATOM 839 O O . GLY A 1 99 ? 18.511 9.276 -46.989 1.00 73.56 99 GLY A O 1
ATOM 840 N N . LYS A 1 100 ? 19.686 8.660 -45.174 1.00 71.06 100 LYS A N 1
ATOM 841 C CA . LYS A 1 100 ? 20.976 8.566 -45.882 1.00 71.06 100 LYS A CA 1
ATOM 842 C C . LYS A 1 100 ? 20.971 7.517 -46.998 1.00 71.06 100 LYS A C 1
ATOM 844 O O . LYS A 1 100 ? 21.490 7.786 -48.081 1.00 71.06 100 LYS A O 1
ATOM 849 N N . LEU A 1 101 ? 20.363 6.353 -46.756 1.00 65.12 101 LEU A N 1
ATOM 850 C CA . LEU A 1 101 ? 20.299 5.263 -47.736 1.00 65.12 101 LEU A CA 1
ATOM 851 C C . LEU A 1 101 ? 19.524 5.662 -49.004 1.00 65.12 101 LEU A C 1
ATOM 853 O O . LEU A 1 101 ? 19.942 5.328 -50.105 1.00 65.12 101 LEU A O 1
ATOM 857 N N . LEU A 1 102 ? 18.422 6.403 -48.845 1.00 60.16 102 LEU A N 1
ATOM 858 C CA . LEU A 1 102 ? 17.580 6.864 -49.957 1.00 60.16 102 LEU A CA 1
ATOM 859 C C . LEU A 1 102 ? 18.213 8.007 -50.763 1.00 60.16 102 LEU A C 1
ATOM 861 O O . LEU A 1 102 ? 17.903 8.153 -51.935 1.00 60.16 102 LEU A O 1
ATOM 865 N N . SER A 1 103 ? 19.105 8.795 -50.158 1.00 61.69 103 SER A N 1
ATOM 866 C CA . SER A 1 103 ? 19.845 9.872 -50.841 1.00 61.69 103 SER A CA 1
ATOM 867 C C . SER A 1 103 ? 21.088 9.406 -51.617 1.00 61.69 103 SER A C 1
ATOM 869 O O . SER A 1 103 ? 21.778 10.229 -52.210 1.00 61.69 103 SER A O 1
ATOM 871 N N . SER A 1 104 ? 21.405 8.107 -51.562 1.00 57.22 104 SER A N 1
ATOM 872 C CA . SER A 1 104 ? 22.585 7.497 -52.202 1.00 57.22 104 SER A CA 1
ATOM 873 C C . SER A 1 104 ? 22.235 6.656 -53.444 1.00 57.22 104 SER A C 1
ATOM 875 O O . SER A 1 104 ? 23.103 5.952 -53.959 1.00 57.22 104 SER A O 1
ATOM 877 N N . ILE A 1 105 ? 20.972 6.701 -53.886 1.00 50.72 105 ILE A N 1
ATOM 878 C CA . ILE A 1 105 ? 20.419 6.083 -55.105 1.00 50.72 105 ILE A CA 1
ATOM 879 C C . ILE A 1 105 ? 20.041 7.218 -56.054 1.00 50.72 105 ILE A C 1
ATOM 881 O O . ILE A 1 105 ? 20.317 7.081 -57.264 1.00 50.72 105 ILE A O 1
#

Sequence (105 aa):
MIYESKPRLYTAVCLELGLVREGDDPLKLRARISGLARKYLESVIKNNLDDRLLNQDLPAKYEKRYVDLQLQKKRNYENMKKWQKAFETLIWEQEQRRGKLLSSI

Foldseek 3Di:
DWDAPDVLKIWDADQQQLDIDMDSDRVVVVVVRVVVLVVQVVVCVVVVHDCCNRRDGHPPVVVVVVVVVVVVVVVVVVVVVVVVVVVVVVVVVVVVVVVVVVVVD

Radius of gyration: 23.93 Å; chains: 1; bounding box: 45×27×76 Å

pLDDT: mean 88.86, std 8.53, range [50.72, 96.5]

Secondary structure (DSSP, 8-state):
-EEEEETTEEEEEETTBTEEEEES-HHHHHHHHHHHHHHHHHHHHHTT--GGGGSBPPPHHHHHHHHHHHHHHHHHHHHHHHHHHHHHHHHHHHHHHHHHHHTT-